Protein AF-A0A3B9SGH1-F1 (afdb_monomer)

Foldseek 3Di:
DPPDDDDCCLVPNDDPVVNVCPDPVVVVVVVVVVVVVVLVVCVVVVDDDD

Structure (mmCIF, N/CA/C/O backbone):
data_AF-A0A3B9SGH1-F1
#
_entry.id   AF-A0A3B9SGH1-F1
#
loop_
_atom_site.group_PDB
_atom_site.id
_atom_site.type_symbol
_atom_site.label_atom_id
_atom_site.label_alt_id
_atom_site.label_comp_id
_atom_site.label_asym_id
_atom_site.label_entity_id
_atom_site.label_seq_id
_atom_site.pdbx_PDB_ins_code
_atom_site.Cartn_x
_atom_site.Cartn_y
_atom_site.Cartn_z
_atom_site.occupancy
_atom_site.B_iso_or_equiv
_atom_site.auth_seq_id
_atom_site.auth_comp_id
_atom_site.auth_asym_id
_atom_site.auth_atom_id
_atom_site.pdbx_PDB_model_num
ATOM 1 N N . MET A 1 1 ? 11.012 -19.344 -24.452 1.00 44.62 1 MET A N 1
ATOM 2 C CA . MET A 1 1 ? 10.097 -18.294 -24.943 1.00 44.62 1 MET A CA 1
ATOM 3 C C . MET A 1 1 ? 9.434 -17.687 -23.714 1.00 44.62 1 MET A C 1
ATOM 5 O O . MET A 1 1 ? 9.040 -18.458 -22.851 1.00 44.62 1 MET A O 1
ATOM 9 N N . LYS A 1 2 ? 9.446 -16.360 -23.527 1.00 56.12 2 LYS A N 1
ATOM 10 C CA . LYS A 1 2 ? 8.658 -15.733 -22.451 1.00 56.12 2 LYS A CA 1
ATOM 11 C C . LYS A 1 2 ? 7.299 -15.393 -23.053 1.00 56.12 2 LYS A C 1
ATOM 13 O O . LYS A 1 2 ? 7.187 -14.390 -23.743 1.00 56.12 2 LYS A O 1
ATOM 18 N N . ASP A 1 3 ? 6.303 -16.234 -22.799 1.00 72.31 3 ASP A N 1
ATOM 19 C CA . ASP A 1 3 ? 4.925 -16.052 -23.289 1.00 72.31 3 ASP A CA 1
ATOM 20 C C . ASP A 1 3 ? 4.123 -15.053 -22.426 1.00 72.31 3 ASP A C 1
ATOM 22 O O . ASP A 1 3 ? 2.925 -14.862 -22.612 1.00 72.31 3 ASP A O 1
ATOM 26 N N . VAL A 1 4 ? 4.787 -14.406 -21.459 1.00 71.00 4 VAL A N 1
ATOM 27 C CA . VAL A 1 4 ? 4.199 -13.489 -20.478 1.00 71.00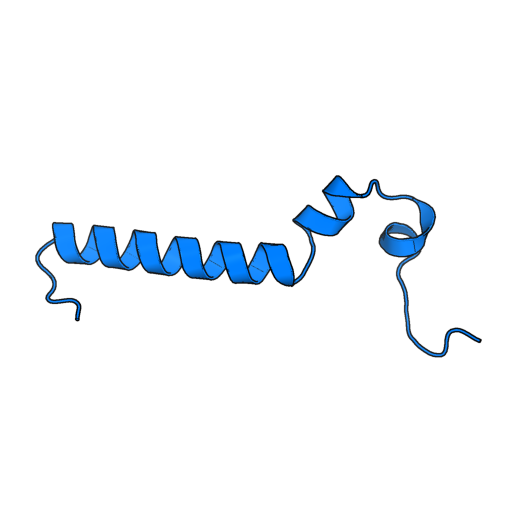 4 VAL A CA 1
ATOM 28 C C . VAL A 1 4 ? 4.884 -12.129 -20.584 1.00 71.00 4 VAL A C 1
ATOM 30 O O . VAL A 1 4 ? 6.115 -12.048 -20.604 1.00 71.00 4 VAL A O 1
ATOM 33 N N . TYR A 1 5 ? 4.083 -11.060 -20.635 1.00 74.31 5 TYR A N 1
ATOM 34 C CA . TYR A 1 5 ? 4.569 -9.681 -20.648 1.00 74.31 5 TYR A CA 1
ATOM 35 C C . TYR A 1 5 ? 5.447 -9.401 -19.423 1.00 74.31 5 TYR A C 1
ATOM 37 O O . TYR A 1 5 ? 5.027 -9.564 -18.278 1.00 74.31 5 TYR A O 1
ATOM 45 N N . GLU A 1 6 ? 6.661 -8.925 -19.674 1.00 75.44 6 GLU A N 1
ATOM 46 C CA . GLU A 1 6 ? 7.593 -8.496 -18.644 1.00 75.44 6 GLU A CA 1
ATOM 47 C C . GLU A 1 6 ? 8.158 -7.130 -19.031 1.00 75.44 6 GLU A C 1
ATOM 49 O O . GLU A 1 6 ? 8.700 -6.945 -20.120 1.00 75.44 6 GLU A O 1
ATOM 54 N N . SER A 1 7 ? 8.029 -6.149 -18.137 1.00 83.31 7 SER A N 1
ATOM 55 C CA . SER A 1 7 ? 8.554 -4.811 -18.397 1.00 83.31 7 SER A CA 1
ATOM 56 C C . SER A 1 7 ? 10.090 -4.828 -18.389 1.00 83.31 7 SER A C 1
ATOM 58 O O . SER A 1 7 ? 10.675 -5.298 -17.406 1.00 83.31 7 SER A O 1
ATOM 60 N N . PRO A 1 8 ? 10.773 -4.261 -19.406 1.00 82.25 8 PRO A N 1
ATOM 61 C CA . PRO A 1 8 ? 12.236 -4.183 -19.440 1.00 82.25 8 PRO A CA 1
ATOM 62 C C . PRO A 1 8 ? 12.805 -3.371 -18.267 1.00 82.25 8 PRO A C 1
ATOM 64 O O . PRO A 1 8 ? 13.925 -3.622 -17.816 1.00 82.25 8 PRO A O 1
ATOM 67 N N . LEU A 1 9 ? 12.010 -2.445 -17.716 1.00 83.94 9 LEU A N 1
ATOM 68 C CA . LEU A 1 9 ? 12.346 -1.739 -16.482 1.00 83.94 9 LEU A CA 1
ATOM 69 C C . LEU A 1 9 ? 12.488 -2.716 -15.318 1.00 83.94 9 LEU A C 1
ATOM 71 O O . LEU A 1 9 ? 13.461 -2.631 -14.576 1.00 83.94 9 LEU A O 1
ATOM 75 N N . ASN A 1 10 ? 11.573 -3.676 -15.181 1.00 82.62 10 ASN A N 1
ATOM 76 C CA . ASN A 1 10 ? 11.613 -4.673 -14.115 1.00 82.62 10 ASN A CA 1
ATOM 77 C C . ASN A 1 10 ? 12.627 -5.796 -14.395 1.00 82.62 10 ASN A C 1
ATOM 79 O O . ASN A 1 10 ? 13.265 -6.289 -13.474 1.00 82.62 10 ASN A O 1
ATOM 83 N N . SER A 1 11 ? 12.833 -6.207 -15.646 1.00 79.06 11 SER A N 1
ATOM 84 C CA . SER A 1 11 ? 13.708 -7.351 -15.945 1.00 79.06 11 SER A CA 1
ATOM 85 C C . SER A 1 11 ? 15.186 -6.987 -16.065 1.00 79.06 11 SER A C 1
ATOM 87 O O . SER A 1 11 ? 16.032 -7.766 -15.625 1.00 79.06 11 SER A O 1
ATOM 89 N N . ARG A 1 12 ? 15.514 -5.797 -16.589 1.00 82.12 12 ARG A N 1
ATOM 90 C CA . ARG A 1 12 ? 16.891 -5.449 -16.977 1.00 82.12 12 ARG A CA 1
ATOM 91 C C . ARG A 1 12 ? 17.464 -4.213 -16.290 1.00 82.12 12 ARG A C 1
ATOM 93 O O . ARG A 1 12 ? 18.648 -4.217 -15.976 1.00 82.12 12 ARG A O 1
ATOM 100 N N . TYR A 1 13 ? 16.664 -3.170 -16.080 1.00 88.38 13 TYR A N 1
ATOM 101 C CA . TYR A 1 13 ? 17.218 -1.843 -15.772 1.00 88.38 13 TYR A CA 1
ATOM 102 C C . TYR A 1 13 ? 17.113 -1.417 -14.307 1.00 88.38 13 TYR A C 1
ATOM 104 O O . TYR A 1 13 ? 17.990 -0.713 -13.817 1.00 88.38 13 TYR A O 1
ATOM 112 N N . SER A 1 14 ? 16.061 -1.819 -13.592 1.00 90.62 14 SER A N 1
ATOM 113 C CA . SER A 1 14 ? 15.872 -1.402 -12.197 1.00 90.62 14 SER A CA 1
ATOM 114 C C . SER A 1 14 ? 16.732 -2.201 -11.215 1.00 90.62 14 SER A C 1
ATOM 116 O O . SER A 1 14 ? 17.003 -3.391 -11.410 1.00 90.62 14 SER A O 1
ATOM 118 N N . SER A 1 15 ? 17.134 -1.543 -10.125 1.00 91.19 15 SER A N 1
ATOM 119 C CA . SER A 1 15 ? 17.821 -2.188 -9.005 1.00 91.19 15 SER A CA 1
ATOM 120 C C . SER A 1 15 ? 16.884 -3.136 -8.248 1.00 91.19 15 SER A C 1
ATOM 122 O O . SER A 1 15 ? 15.657 -3.028 -8.339 1.00 91.19 15 SER A O 1
ATOM 124 N N . LYS A 1 16 ? 17.443 -4.073 -7.475 1.00 90.06 16 LYS A N 1
ATOM 125 C CA . LYS A 1 16 ? 16.645 -5.048 -6.707 1.00 90.06 16 LYS A CA 1
ATOM 126 C C . LYS A 1 16 ? 15.725 -4.361 -5.692 1.00 90.06 16 LYS A C 1
ATOM 128 O O . LYS A 1 16 ? 14.589 -4.788 -5.501 1.00 90.06 16 LYS A O 1
ATOM 133 N N . GLU A 1 17 ? 16.194 -3.276 -5.089 1.00 93.69 17 GLU A N 1
ATOM 134 C CA . GLU A 1 17 ? 15.474 -2.483 -4.093 1.00 93.69 17 GLU A CA 1
ATOM 135 C C . GLU A 1 17 ? 14.253 -1.809 -4.725 1.00 93.69 17 GLU A C 1
ATOM 137 O O . GLU A 1 17 ? 13.153 -1.887 -4.180 1.00 93.69 17 GLU A O 1
ATOM 142 N N . MET A 1 18 ? 14.421 -1.217 -5.912 1.00 93.19 18 MET A N 1
ATOM 143 C CA . MET A 1 18 ? 13.331 -0.560 -6.633 1.00 93.19 18 MET A CA 1
ATOM 144 C C . MET A 1 18 ? 12.245 -1.560 -7.047 1.00 93.19 18 MET A C 1
ATOM 146 O O . MET A 1 18 ? 11.055 -1.302 -6.855 1.00 93.19 18 MET A O 1
ATOM 150 N N . LYS A 1 19 ? 12.644 -2.744 -7.534 1.00 90.81 19 LYS A N 1
ATOM 151 C CA . LYS A 1 19 ? 11.700 -3.834 -7.843 1.00 90.81 19 LYS A CA 1
ATOM 152 C C . LYS A 1 19 ? 10.908 -4.256 -6.610 1.00 90.81 19 LYS A C 1
ATOM 154 O O . LYS A 1 19 ? 9.707 -4.496 -6.704 1.00 90.81 19 LYS A O 1
ATOM 159 N N . TYR A 1 20 ? 11.559 -4.325 -5.448 1.00 92.50 20 TYR A N 1
ATOM 160 C CA . TYR A 1 20 ? 10.887 -4.675 -4.202 1.00 92.50 20 TYR A CA 1
ATOM 161 C C . TYR A 1 20 ? 9.909 -3.590 -3.739 1.00 92.50 20 TYR A C 1
ATOM 163 O O . TYR A 1 20 ? 8.798 -3.931 -3.333 1.00 92.50 20 TYR A O 1
ATOM 171 N N . ILE A 1 21 ? 10.265 -2.305 -3.837 1.00 94.62 21 ILE A N 1
ATOM 172 C CA . ILE A 1 21 ? 9.380 -1.187 -3.458 1.00 94.62 21 ILE A CA 1
ATOM 173 C C . ILE A 1 21 ? 8.038 -1.267 -4.198 1.00 94.62 21 ILE A C 1
ATOM 175 O O . ILE A 1 21 ? 6.988 -1.122 -3.573 1.00 94.62 21 ILE A O 1
ATOM 179 N N . PHE A 1 22 ? 8.077 -1.572 -5.496 1.00 92.12 22 PHE A N 1
ATOM 180 C CA .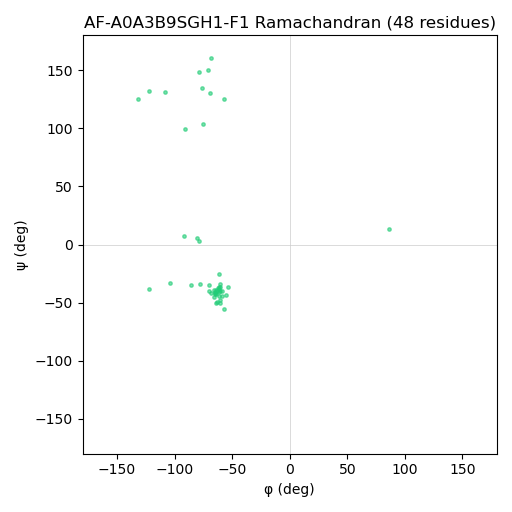 PHE A 1 22 ? 6.887 -1.709 -6.342 1.00 92.12 22 PHE A CA 1
ATOM 181 C C . PHE A 1 22 ? 6.332 -3.139 -6.424 1.00 92.12 22 PHE A C 1
ATOM 183 O O . PHE A 1 22 ? 5.410 -3.404 -7.196 1.00 92.12 22 PHE A O 1
ATOM 190 N N . SER A 1 23 ? 6.860 -4.073 -5.630 1.00 91.62 23 SER A N 1
ATOM 191 C CA . SER A 1 23 ? 6.370 -5.451 -5.620 1.00 91.62 23 SER A CA 1
ATOM 192 C C . SER A 1 23 ? 4.981 -5.557 -4.968 1.00 91.62 23 SER A C 1
ATOM 194 O O . SER A 1 23 ? 4.674 -4.813 -4.025 1.00 91.62 23 SER A O 1
ATOM 196 N N . PRO A 1 24 ? 4.148 -6.530 -5.389 1.00 94.38 24 PRO A N 1
ATOM 197 C CA . PRO A 1 24 ? 2.897 -6.850 -4.699 1.00 94.38 24 PRO A CA 1
ATOM 198 C C . PRO A 1 24 ? 3.113 -7.132 -3.206 1.00 94.38 24 PRO A C 1
ATOM 200 O O . PRO A 1 24 ? 2.325 -6.712 -2.362 1.00 94.38 24 PRO A O 1
ATOM 203 N N . ASP A 1 25 ? 4.233 -7.771 -2.875 1.00 95.56 25 ASP A N 1
ATOM 204 C CA . ASP A 1 25 ? 4.614 -8.132 -1.514 1.00 95.56 25 ASP A CA 1
ATOM 205 C C . ASP A 1 25 ? 4.750 -6.903 -0.604 1.00 95.56 25 ASP A C 1
ATOM 207 O O . ASP A 1 25 ? 4.145 -6.833 0.472 1.00 95.56 25 ASP A O 1
ATOM 211 N N . LYS A 1 26 ? 5.498 -5.888 -1.061 1.00 96.12 26 LYS A N 1
ATOM 212 C CA . LYS A 1 26 ? 5.646 -4.619 -0.340 1.00 96.12 26 LYS A CA 1
ATOM 213 C C . LYS A 1 26 ? 4.319 -3.870 -0.260 1.00 96.12 26 LYS A C 1
ATOM 215 O O . LYS A 1 26 ? 4.004 -3.347 0.812 1.00 96.12 26 LYS A O 1
ATOM 220 N N . LYS A 1 27 ? 3.529 -3.850 -1.338 1.00 95.50 27 LYS A N 1
ATOM 221 C CA . LYS A 1 27 ? 2.200 -3.220 -1.370 1.00 95.50 27 LYS A CA 1
ATOM 222 C C . LYS A 1 27 ? 1.270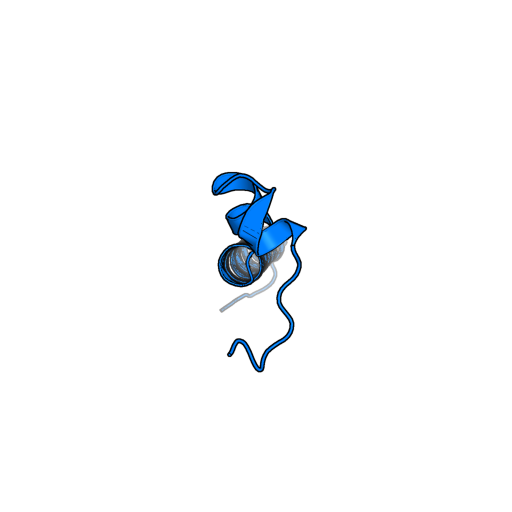 -3.805 -0.301 1.00 95.50 27 LYS A C 1
ATOM 224 O O . LYS A 1 27 ? 0.804 -3.065 0.562 1.00 95.50 27 LYS A O 1
ATOM 229 N N . PHE A 1 28 ? 1.061 -5.121 -0.289 1.00 97.38 28 PHE A N 1
ATOM 230 C CA . PHE A 1 28 ? 0.121 -5.758 0.643 1.00 97.38 28 PHE A CA 1
ATOM 231 C C . PHE A 1 28 ? 0.606 -5.740 2.095 1.00 97.38 28 PHE A C 1
ATOM 233 O O . PHE A 1 28 ? -0.198 -5.544 3.006 1.00 97.38 28 PHE A O 1
ATOM 240 N N . LYS A 1 29 ? 1.918 -5.866 2.338 1.00 97.56 29 LYS A N 1
ATOM 241 C CA . LYS A 1 29 ? 2.484 -5.645 3.682 1.00 97.56 29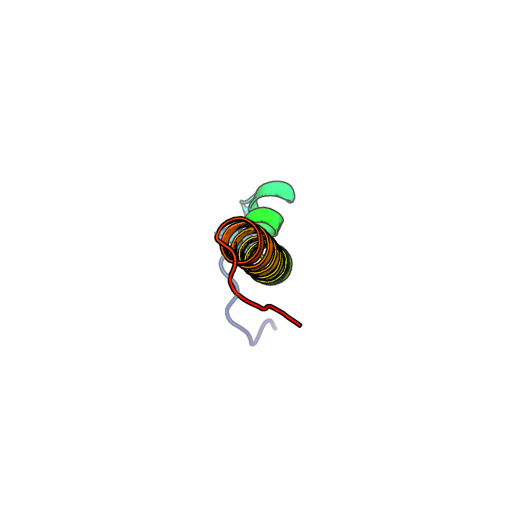 LYS A CA 1
ATOM 242 C C . LYS A 1 29 ? 2.233 -4.216 4.165 1.00 97.56 29 LYS A C 1
ATOM 244 O O . LYS A 1 29 ? 1.924 -4.021 5.335 1.00 97.56 29 LYS A O 1
ATOM 249 N N . THR A 1 30 ? 2.346 -3.228 3.279 1.00 97.75 30 THR A N 1
ATOM 250 C CA . THR A 1 30 ? 2.118 -1.816 3.622 1.00 97.75 30 THR A CA 1
ATOM 251 C C . THR A 1 30 ? 0.641 -1.541 3.904 1.00 97.75 30 THR A C 1
ATOM 253 O O . THR A 1 30 ? 0.339 -0.877 4.887 1.00 97.75 30 THR A O 1
ATOM 256 N N . TRP A 1 31 ? -0.285 -2.119 3.135 1.00 98.19 31 TRP A N 1
ATOM 257 C CA . TRP A 1 31 ? -1.724 -2.026 3.420 1.00 98.19 31 TRP A CA 1
ATOM 258 C C . TRP A 1 31 ? -2.101 -2.588 4.791 1.00 98.19 31 TRP A C 1
ATOM 260 O O . TRP A 1 31 ? -2.806 -1.924 5.540 1.00 98.19 31 TRP A O 1
ATOM 270 N N . ARG A 1 32 ? -1.568 -3.755 5.172 1.00 97.94 32 ARG A N 1
ATOM 271 C CA . ARG A 1 32 ? -1.811 -4.312 6.515 1.00 97.94 32 ARG A CA 1
ATOM 272 C C . ARG A 1 32 ? -1.284 -3.410 7.625 1.00 97.94 32 ARG A C 1
ATOM 274 O O . ARG A 1 32 ? -1.945 -3.267 8.643 1.00 97.94 32 ARG A O 1
ATOM 281 N N . LYS A 1 33 ? -0.124 -2.774 7.423 1.00 97.62 33 LYS A N 1
ATOM 282 C CA . LYS A 1 33 ? 0.396 -1.786 8.380 1.00 97.62 33 LYS A CA 1
ATOM 283 C C . LYS A 1 33 ? -0.544 -0.595 8.534 1.00 97.62 33 LYS A C 1
ATOM 285 O O . LYS A 1 33 ? -0.748 -0.146 9.651 1.00 97.62 33 LYS A O 1
ATOM 290 N N . LEU A 1 34 ? -1.124 -0.113 7.434 1.00 98.19 34 LEU A N 1
ATOM 291 C CA . LEU A 1 34 ? -2.103 0.972 7.480 1.00 98.19 34 LEU A CA 1
ATOM 292 C C . LEU A 1 34 ? -3.389 0.553 8.198 1.00 98.19 34 LEU A C 1
ATOM 294 O O . LEU A 1 34 ? -3.908 1.340 8.974 1.00 98.19 34 LEU A O 1
ATOM 298 N N . TRP A 1 35 ? -3.874 -0.676 8.000 1.00 97.44 35 TRP A N 1
ATOM 299 C CA . TRP A 1 35 ? -5.027 -1.182 8.755 1.00 97.44 35 TRP A CA 1
ATOM 300 C C . TRP A 1 35 ? -4.757 -1.286 10.252 1.00 97.44 35 TRP A C 1
ATOM 302 O O . TRP A 1 35 ? -5.621 -0.925 11.038 1.00 97.44 35 TRP A O 1
ATOM 312 N N . ILE A 1 36 ? -3.562 -1.733 10.645 1.00 96.75 36 ILE A N 1
ATOM 313 C CA . ILE A 1 36 ? -3.170 -1.769 12.059 1.00 96.75 36 ILE A CA 1
ATOM 314 C C . ILE A 1 36 ? -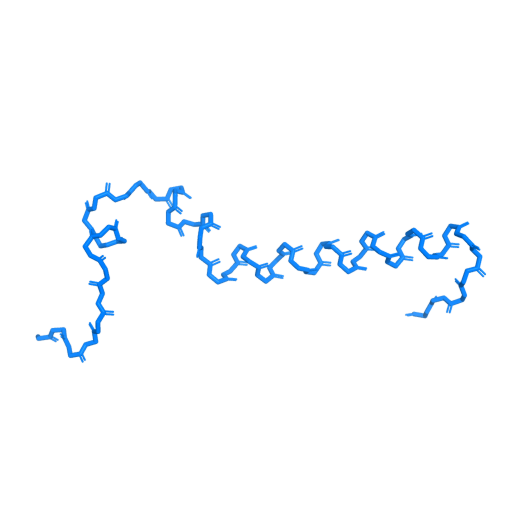3.129 -0.349 12.628 1.00 96.75 36 ILE A C 1
ATOM 316 O O . ILE A 1 36 ? -3.773 -0.094 13.635 1.00 96.75 36 ILE A O 1
ATOM 320 N N . ALA A 1 37 ? -2.456 0.584 11.949 1.00 97.06 37 ALA A N 1
ATOM 321 C CA . ALA A 1 37 ? -2.369 1.973 12.401 1.00 97.06 37 ALA A CA 1
ATOM 322 C C . ALA A 1 37 ? -3.748 2.652 12.487 1.00 97.06 37 ALA A C 1
ATOM 324 O O . ALA A 1 37 ? -4.000 3.447 13.391 1.00 97.06 37 ALA A O 1
ATOM 325 N N . LEU A 1 38 ? -4.651 2.327 11.557 1.00 96.88 38 LEU A N 1
ATOM 326 C CA . LEU A 1 38 ? -6.035 2.787 11.594 1.00 96.88 38 LEU A CA 1
ATOM 327 C C . LEU A 1 38 ? -6.758 2.234 12.825 1.00 96.88 38 LEU A C 1
ATOM 329 O O . LEU A 1 38 ? -7.316 3.016 13.584 1.00 96.88 38 LEU A O 1
ATOM 333 N N . ALA A 1 39 ? -6.682 0.923 13.061 1.00 96.44 39 ALA A N 1
ATOM 334 C CA . ALA A 1 39 ? -7.317 0.284 14.209 1.00 96.44 39 ALA A CA 1
ATOM 335 C C . ALA A 1 39 ? -6.758 0.790 15.552 1.00 96.44 39 ALA A C 1
ATOM 337 O O . ALA A 1 39 ? -7.505 0.981 16.509 1.00 96.44 39 ALA A O 1
ATOM 338 N N . GLU A 1 40 ? -5.450 1.045 15.633 1.00 96.06 40 GLU A N 1
ATOM 339 C CA . GLU A 1 40 ? -4.817 1.678 16.797 1.00 96.06 40 GLU A CA 1
ATOM 340 C C . GLU A 1 40 ? -5.401 3.077 17.039 1.00 96.06 40 GLU A C 1
ATOM 342 O O . GLU A 1 40 ? -5.847 3.371 18.147 1.00 96.06 40 GLU A O 1
ATOM 347 N N . SER A 1 41 ? -5.497 3.894 15.986 1.00 96.50 41 SER A N 1
ATOM 348 C CA . SER A 1 41 ? -6.037 5.259 16.064 1.00 96.50 41 SER A CA 1
ATOM 349 C C . SER A 1 41 ? -7.524 5.278 16.438 1.00 96.50 41 SER A C 1
ATOM 351 O O . SER A 1 41 ? -7.964 6.072 17.265 1.00 96.50 41 SER A O 1
ATOM 353 N N . GLU A 1 42 ? -8.325 4.392 15.850 1.00 95.88 42 GLU A N 1
ATOM 354 C CA . GLU A 1 42 ? -9.751 4.258 16.158 1.00 95.88 42 GLU A CA 1
ATOM 355 C C . GLU A 1 42 ? -9.973 3.804 17.613 1.00 95.88 42 GLU A C 1
ATOM 357 O 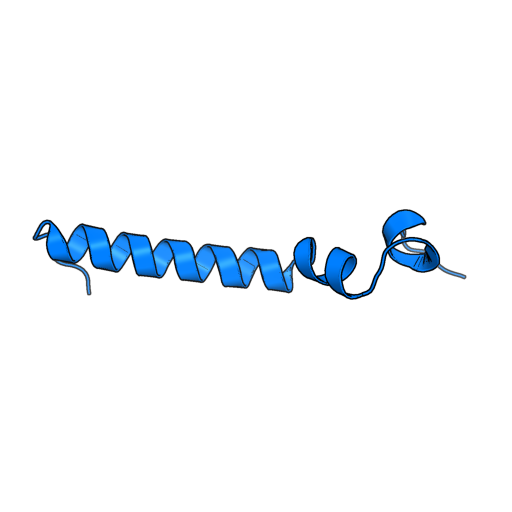O . GLU A 1 42 ? -10.856 4.330 18.296 1.00 95.88 42 GLU A O 1
ATOM 362 N N . LYS A 1 43 ? -9.133 2.892 18.124 1.00 95.62 43 LYS A N 1
ATOM 363 C CA . LYS A 1 43 ? -9.154 2.468 19.531 1.00 95.62 43 LYS A CA 1
ATOM 364 C C . LYS A 1 43 ? -8.778 3.607 20.482 1.00 95.62 43 LYS A C 1
ATOM 366 O O . LYS A 1 43 ? -9.424 3.761 21.517 1.00 95.62 43 LYS A O 1
ATOM 371 N N . GLU A 1 44 ? -7.770 4.413 20.144 1.00 95.31 44 GLU A N 1
ATOM 372 C CA . GLU A 1 44 ? -7.396 5.612 20.914 1.00 95.31 44 GLU A CA 1
ATOM 373 C C . GLU A 1 44 ? -8.535 6.639 20.983 1.00 95.31 44 GLU A C 1
ATOM 375 O O . GLU A 1 44 ? -8.729 7.284 22.013 1.00 95.31 44 GLU A O 1
ATOM 380 N N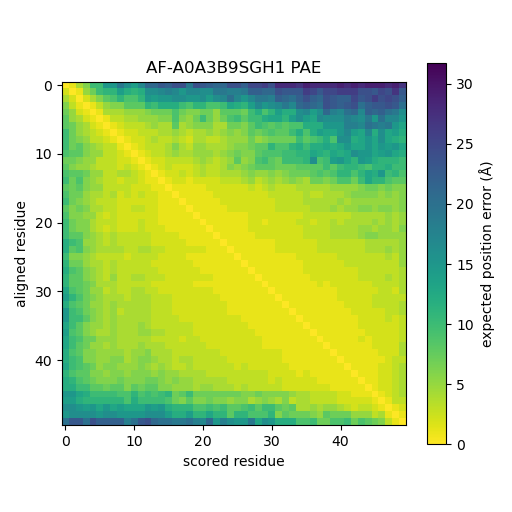 . LEU A 1 45 ? -9.340 6.740 19.922 1.00 96.56 45 LEU A N 1
ATOM 381 C CA . LEU A 1 45 ? -10.538 7.584 19.870 1.00 96.56 45 LEU A CA 1
ATOM 382 C C . LEU A 1 45 ? -11.760 6.975 20.587 1.00 96.56 45 LEU A C 1
ATOM 384 O O . LEU A 1 45 ? -12.833 7.579 20.590 1.00 96.56 45 LEU A O 1
ATOM 388 N N . GLY A 1 46 ? -11.611 5.807 21.218 1.00 94.56 46 GLY A N 1
ATOM 389 C CA . GLY A 1 46 ? -12.655 5.167 22.019 1.00 94.56 46 GLY A CA 1
ATOM 390 C C . GLY A 1 46 ? -13.629 4.296 21.225 1.00 94.56 46 GLY A C 1
ATOM 391 O O . GLY A 1 46 ? -14.671 3.913 21.762 1.00 94.56 46 GLY A O 1
ATOM 392 N N . LEU A 1 47 ? -13.320 3.961 19.967 1.00 92.88 47 LEU A N 1
ATOM 393 C CA . LEU A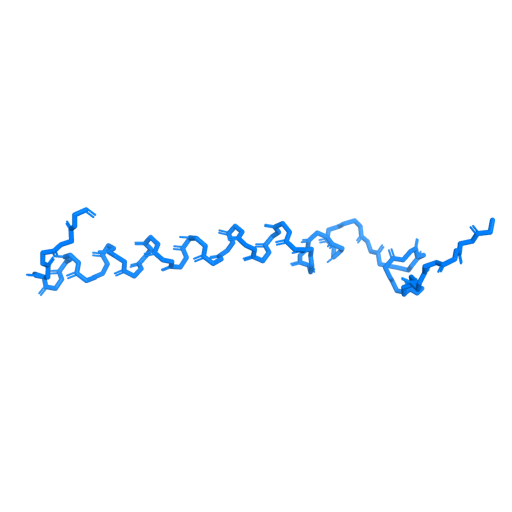 1 47 ? -14.091 2.973 19.216 1.00 92.88 47 LEU A CA 1
ATOM 394 C C . LEU A 1 47 ? -13.740 1.561 19.698 1.00 92.88 47 LEU A C 1
AT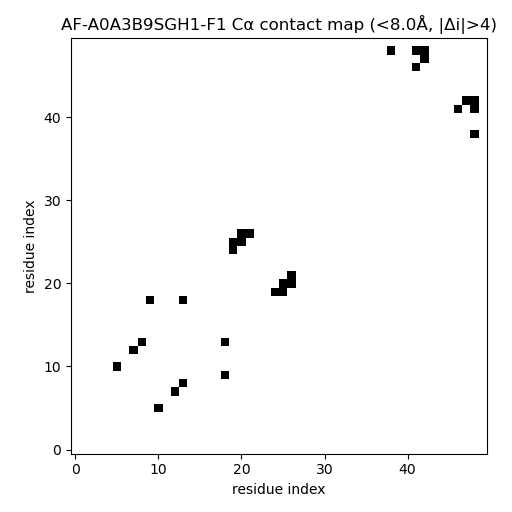OM 396 O O . LEU A 1 47 ? -12.574 1.201 19.864 1.00 92.88 47 LEU A O 1
ATOM 400 N N . ASN A 1 48 ? -14.765 0.736 19.909 1.00 90.69 48 ASN A N 1
ATOM 401 C CA . ASN A 1 48 ? -14.576 -0.662 20.282 1.00 90.69 48 ASN A CA 1
ATOM 402 C C . ASN A 1 48 ? -14.139 -1.473 19.060 1.00 90.69 48 ASN A C 1
ATOM 404 O O . ASN A 1 48 ? -14.960 -1.823 18.213 1.00 90.69 48 ASN A O 1
ATOM 408 N N . ILE A 1 49 ? -12.849 -1.792 19.003 1.00 83.94 49 ILE A N 1
ATOM 409 C CA . ILE A 1 49 ? -12.250 -2.658 17.985 1.00 83.94 49 ILE A CA 1
ATOM 410 C C . ILE A 1 49 ? -11.882 -3.991 18.627 1.00 83.94 49 ILE A C 1
ATOM 412 O O . ILE A 1 49 ? -11.294 -4.013 19.711 1.00 83.94 49 ILE A O 1
ATOM 416 N N . THR A 1 50 ? -12.274 -5.086 17.968 1.00 68.88 50 THR A N 1
ATOM 417 C CA . THR A 1 50 ? -12.054 -6.475 18.414 1.00 68.88 50 THR A CA 1
ATOM 418 C C . THR A 1 50 ? -10.918 -7.122 17.639 1.00 68.88 50 THR A C 1
ATOM 420 O O . THR A 1 50 ? -10.838 -6.870 16.416 1.00 68.88 50 THR A O 1
#

Mean predicted aligned error: 5.83 Å

Solvent-accessible surface area (backbone atoms only — not comparable to full-atom values): 3172 Å² total; per-residue (Å²): 134,83,96,60,96,70,57,61,55,72,76,71,68,53,53,75,66,59,50,43,65,74,26,70,67,47,49,55,55,49,51,52,51,50,53,50,54,47,54,53,53,42,42,74,74,69,46,90,78,133

Nearest PDB structures (foldseek):
  5nx8-assembly1_B  TM=9.214E-01  e=1.062E-02  Homo sapiens neanderthalensis
  4ffx-assembly1_C  TM=9.084E-01  e=2.125E-02  Homo sapiens
  5eyt-assembly1_A  TM=8.912E-01  e=1.123E-01  Schistosoma mansoni

Radius of gyration: 17.92 Å; Cα contacts (8 Å, |Δi|>4): 15; chains: 1; bounding box: 32×26×47 Å

pLDDT: mean 89.07, std 11.18, range [44.62, 98.19]

Sequence (50 aa):
MKDVYESPLNSRYSSKEMKYIFSPDKKFKTWRKLWIALAESEKELGLNIT

Secondary structure (DSSP, 8-state):
---S---HIIIIIS-HHHHHHTSHHHHHHHHHHHHHHHHHHHHHTT----